Protein AF-A0A2J8RFZ7-F1 (afdb_monomer_lite)

Radius of gyration: 17.71 Å; chains: 1; bounding box: 42×24×48 Å

Organism: Pongo abelii (NCBI:txid9601)

pLDDT: mean 87.6, std 11.58, range [49.62, 98.5]

InterPro domains:
  IPR013783 Immunoglobulin-like fold [G3DSA: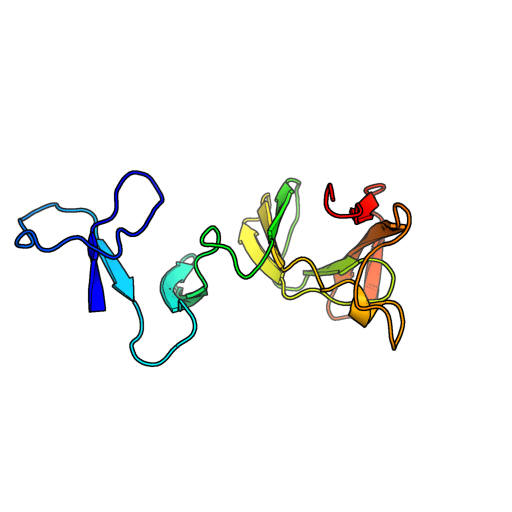2.60.40.10] (42-134)
  IPR014756 Immunoglobulin E-set [SSF81296] (43-132)
  IPR036358 Beta-trefoil domain superfamily [SSF110217] (1-50)
  IPR038007 RBP-Jkappa, IPT domain [PF20144] (45-130)
  IPR038007 RBP-Jkappa, IPT domain [cd01176] (47-132)
  IPR040159 Suppressor of hairless-like [PTHR10665] (47-134)

Foldseek 3Di:
DKFFDDPHDTDPPDPDDDDPPTDIWAADPPDQQWTFDDQPPDTDTDRDDDDPDWDKDKDFDAQDDPQKFKDFAPRTWQKADRDRGIIMTTDDDPCVVPPPDPFDPAKDKTFIWIAGNVGDIHGPVDIDIDHGDDD

Secondary structure (DSSP, 8-state):
-EEEEETTEE-SS--SPP-TT--EEEBPTTSSSEEEEEETTEEEEEE---SSS--EEEEE-SS--TTEEEEETTEEP-EEEEETTEEEEEPPPGGGTSTT--S-SS-EEEEEEEEETTS-EEEEEEEEEE-PPP-

Structure (mmCIF, N/CA/C/O backbone):
data_AF-A0A2J8RFZ7-F1
#
_entry.id   AF-A0A2J8RFZ7-F1
#
loop_
_atom_site.group_PDB
_atom_site.id
_atom_site.type_symbol
_atom_site.label_atom_id
_atom_site.label_alt_id
_atom_site.label_comp_id
_atom_site.label_asym_id
_atom_site.label_entity_id
_atom_site.label_seq_id
_atom_site.pdbx_PDB_ins_code
_atom_site.Cartn_x
_atom_site.Cartn_y
_atom_site.Cartn_z
_atom_site.occupancy
_atom_site.B_iso_or_equiv
_atom_site.auth_seq_id
_atom_site.auth_comp_id
_atom_site.auth_asym_id
_atom_site.auth_atom_id
_atom_site.pdbx_PDB_model_num
ATOM 1 N N . ILE A 1 1 ? 3.779 -6.965 22.222 1.00 93.94 1 ILE A N 1
ATOM 2 C CA . ILE A 1 1 ? 4.686 -5.971 22.845 1.00 93.94 1 ILE A CA 1
ATOM 3 C C . ILE A 1 1 ? 4.026 -4.606 22.722 1.00 93.94 1 ILE A C 1
ATOM 5 O O . ILE A 1 1 ? 3.667 -4.230 21.611 1.00 93.94 1 ILE A O 1
ATOM 9 N N . ILE A 1 2 ? 3.789 -3.913 23.835 1.00 95.25 2 ILE A N 1
ATO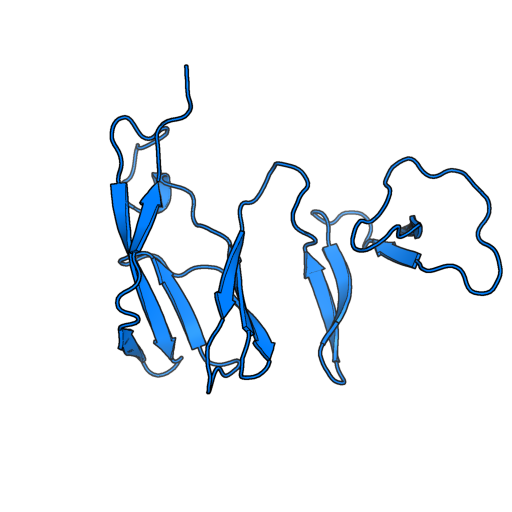M 10 C CA . ILE A 1 2 ? 3.247 -2.548 23.807 1.00 95.25 2 ILE A CA 1
ATOM 11 C C . ILE A 1 2 ? 4.362 -1.577 23.404 1.00 95.25 2 ILE A C 1
ATOM 13 O O . ILE A 1 2 ? 5.485 -1.707 23.882 1.00 95.25 2 ILE A O 1
ATOM 17 N N . ARG A 1 3 ? 4.075 -0.655 22.485 1.00 94.50 3 ARG A N 1
ATOM 18 C CA . ARG A 1 3 ? 5.010 0.370 22.004 1.00 94.50 3 ARG A CA 1
ATOM 19 C C . ARG A 1 3 ? 4.369 1.743 22.128 1.00 94.50 3 ARG A C 1
ATOM 21 O O . ARG A 1 3 ? 3.191 1.903 21.806 1.00 94.50 3 ARG A O 1
ATOM 28 N N . LYS A 1 4 ? 5.145 2.727 22.573 1.00 94.94 4 LYS A N 1
ATOM 29 C CA . LYS A 1 4 ? 4.724 4.130 22.623 1.00 94.94 4 LYS A CA 1
ATOM 30 C C . LYS A 1 4 ? 4.526 4.662 21.207 1.00 94.94 4 LYS A C 1
ATOM 32 O O . LYS A 1 4 ? 5.296 4.320 20.310 1.00 94.94 4 LYS A O 1
ATOM 37 N N . VAL A 1 5 ? 3.497 5.479 21.002 1.00 93.75 5 VAL A N 1
ATOM 38 C CA . VAL A 1 5 ? 3.231 6.119 19.709 1.00 93.75 5 VAL A CA 1
ATOM 39 C C . VAL A 1 5 ? 3.442 7.617 19.838 1.00 93.75 5 VAL A C 1
ATOM 41 O O . VAL A 1 5 ? 2.783 8.263 20.653 1.00 93.75 5 VAL A O 1
ATOM 44 N N . ASP A 1 6 ? 4.319 8.162 18.999 1.00 89.75 6 ASP A N 1
ATOM 45 C CA . ASP A 1 6 ? 4.420 9.601 18.770 1.00 89.75 6 ASP A CA 1
ATOM 46 C C . ASP A 1 6 ? 3.985 9.919 17.338 1.00 89.75 6 ASP A C 1
ATOM 48 O O . ASP A 1 6 ? 4.428 9.288 16.378 1.00 89.75 6 ASP A O 1
ATOM 52 N N . LYS A 1 7 ? 3.072 10.883 17.195 1.00 88.38 7 LYS A N 1
ATOM 53 C CA . LYS A 1 7 ? 2.368 11.199 15.942 1.00 88.38 7 LYS A CA 1
ATOM 54 C C . LYS A 1 7 ? 1.755 9.948 15.287 1.00 88.38 7 LYS A C 1
ATOM 56 O O . LYS A 1 7 ? 0.676 9.522 15.692 1.00 88.38 7 LYS A O 1
ATOM 61 N N . GLN A 1 8 ? 2.425 9.396 14.276 1.00 85.12 8 GLN A N 1
ATOM 62 C CA . GLN A 1 8 ? 2.027 8.207 13.512 1.00 85.12 8 GLN A CA 1
ATOM 63 C C . GLN A 1 8 ? 3.110 7.111 13.532 1.00 85.12 8 GLN A C 1
ATOM 65 O O . GLN A 1 8 ? 3.036 6.156 12.764 1.00 85.12 8 GLN A O 1
ATOM 70 N N . THR A 1 9 ? 4.099 7.227 14.421 1.00 85.44 9 THR A N 1
ATOM 71 C CA . THR A 1 9 ? 5.261 6.337 14.491 1.00 85.44 9 THR A CA 1
ATOM 72 C C . THR A 1 9 ? 5.271 5.579 15.813 1.00 85.44 9 THR A C 1
ATOM 74 O O . THR A 1 9 ? 5.114 6.165 16.885 1.00 85.44 9 THR A O 1
ATOM 77 N N . ALA A 1 10 ? 5.481 4.264 15.748 1.00 89.62 10 ALA A N 1
ATOM 78 C CA . ALA A 1 10 ? 5.736 3.450 16.931 1.00 89.62 10 ALA A CA 1
ATOM 79 C C . ALA A 1 10 ? 7.218 3.555 17.321 1.00 89.62 10 ALA A C 1
ATOM 81 O O . ALA A 1 10 ? 8.091 3.201 16.530 1.00 89.62 10 ALA A O 1
ATOM 82 N N . LEU A 1 11 ? 7.497 4.010 18.540 1.00 91.19 11 LEU A N 1
ATOM 83 C CA . LEU A 1 11 ? 8.853 4.116 19.073 1.00 91.19 11 LEU A CA 1
ATOM 84 C C . LEU A 1 11 ? 9.336 2.734 19.531 1.00 91.19 11 LEU A C 1
ATOM 86 O O . LEU A 1 11 ? 8.642 2.048 20.287 1.00 91.19 11 LEU A O 1
ATOM 90 N N . LEU A 1 12 ? 10.504 2.316 19.038 1.00 90.00 12 LEU A N 1
ATOM 91 C CA . LEU A 1 12 ? 11.081 0.998 19.324 1.00 90.00 12 LEU A CA 1
ATOM 92 C C . LEU A 1 12 ? 11.876 0.979 20.634 1.00 90.00 12 LEU A C 1
ATOM 94 O O . LEU A 1 12 ? 11.846 -0.032 21.330 1.00 90.00 12 LEU A O 1
ATOM 98 N N . ASP A 1 13 ? 12.495 2.110 20.973 1.00 91.00 13 ASP A N 1
ATOM 99 C CA . ASP A 1 13 ? 13.464 2.233 22.070 1.00 91.00 13 ASP A CA 1
ATOM 100 C C . ASP A 1 13 ? 12.884 2.944 23.304 1.00 91.00 13 ASP A C 1
ATOM 102 O O . ASP A 1 13 ? 13.620 3.391 24.177 1.00 91.00 13 ASP A O 1
ATOM 106 N N . ALA A 1 14 ? 11.557 3.093 23.372 1.00 91.69 14 ALA A N 1
ATOM 107 C CA . ALA A 1 14 ? 10.900 3.697 24.526 1.00 91.69 14 ALA A CA 1
ATOM 108 C C . ALA A 1 14 ? 10.911 2.729 25.719 1.00 91.69 14 ALA A C 1
ATOM 110 O O . ALA A 1 14 ? 10.389 1.616 25.623 1.00 91.69 14 ALA A O 1
ATOM 111 N N . ASP A 1 15 ? 11.461 3.180 26.843 1.00 93.44 15 ASP A N 1
ATOM 112 C CA . ASP A 1 15 ? 11.584 2.440 28.104 1.00 93.44 15 ASP A CA 1
ATOM 113 C C . ASP A 1 15 ? 10.764 3.058 29.254 1.00 93.44 15 ASP A C 1
ATOM 115 O O . ASP A 1 15 ? 10.678 2.486 30.343 1.00 93.44 15 ASP A O 1
ATOM 119 N N . ASP A 1 16 ? 10.116 4.203 29.010 1.00 93.94 16 ASP A N 1
ATOM 120 C CA . ASP A 1 16 ? 9.297 4.892 29.999 1.00 93.94 16 ASP A CA 1
ATOM 121 C C . ASP A 1 16 ? 8.018 4.109 30.374 1.00 93.94 16 ASP A C 1
ATOM 123 O O . ASP A 1 16 ? 7.407 3.444 29.529 1.00 93.94 16 ASP A O 1
ATOM 127 N N . PRO A 1 17 ? 7.569 4.178 31.645 1.00 95.25 17 PRO A N 1
ATOM 128 C CA . PRO A 1 17 ? 6.372 3.477 32.088 1.00 95.25 17 PRO A CA 1
ATOM 129 C C . PRO A 1 17 ? 5.113 4.003 31.387 1.00 95.25 17 PRO A C 1
ATOM 131 O O . PRO A 1 17 ? 4.885 5.208 31.249 1.00 95.25 17 PRO A O 1
ATOM 134 N N . VAL A 1 18 ? 4.231 3.082 31.000 1.00 95.56 18 VAL A N 1
ATOM 135 C CA . VAL A 1 18 ? 2.946 3.423 30.379 1.00 95.56 18 VAL A CA 1
ATOM 136 C C . VAL A 1 18 ? 2.032 4.090 31.411 1.00 95.56 18 VAL A C 1
ATOM 138 O O . VAL A 1 18 ? 1.769 3.526 32.471 1.00 95.56 18 VAL A O 1
ATOM 141 N N . SER A 1 19 ? 1.524 5.280 31.085 1.00 95.12 19 SER A N 1
ATOM 142 C CA . SER A 1 19 ? 0.609 6.060 31.929 1.00 95.12 19 SER A CA 1
ATOM 143 C C . SER A 1 19 ? -0.802 6.124 31.339 1.00 95.12 19 SER A C 1
ATOM 145 O O . SER A 1 19 ? -1.029 5.788 30.173 1.00 95.12 19 SER A O 1
ATOM 147 N N . GLN A 1 20 ? -1.773 6.558 32.149 1.00 94.44 20 GLN A N 1
ATOM 148 C CA . GLN A 1 20 ? -3.151 6.750 31.691 1.00 94.44 20 GLN A CA 1
ATOM 149 C C . GLN A 1 20 ? -3.207 7.713 30.495 1.00 94.44 20 GLN A C 1
ATOM 151 O O . GLN A 1 20 ? -2.485 8.705 30.451 1.00 94.44 20 GLN A O 1
ATOM 156 N N . LEU A 1 21 ? -4.087 7.410 29.533 1.00 94.38 21 LEU A N 1
ATOM 157 C CA . LEU A 1 21 ? -4.324 8.196 28.312 1.00 94.38 21 LEU A CA 1
ATOM 158 C C . LEU A 1 21 ? -3.150 8.253 27.307 1.00 94.38 21 LEU A C 1
ATOM 160 O O . LEU A 1 21 ? -3.233 8.984 26.320 1.00 94.38 21 LEU A O 1
ATOM 164 N N . HIS A 1 22 ? -2.084 7.462 27.486 1.00 94.12 22 HIS A N 1
ATOM 165 C CA . HIS A 1 22 ? -1.028 7.329 26.477 1.00 94.12 22 HIS A CA 1
ATOM 166 C C . HIS A 1 22 ? -1.521 6.654 25.188 1.00 94.12 22 HIS A C 1
ATOM 168 O O . HIS A 1 22 ? -2.233 5.647 25.215 1.00 94.12 22 HIS A O 1
ATOM 174 N N . LYS A 1 23 ? -1.057 7.163 24.040 1.00 95.75 23 LYS A N 1
ATOM 175 C CA . LYS A 1 23 ? -1.224 6.496 22.743 1.00 95.75 23 LYS A CA 1
ATOM 176 C C . LYS A 1 23 ? -0.199 5.373 22.610 1.00 95.75 23 LYS A C 1
ATOM 178 O O . LYS A 1 23 ? 1.005 5.606 22.720 1.00 95.75 23 LYS A O 1
ATOM 183 N N . CYS A 1 24 ? -0.688 4.163 22.355 1.00 95.62 24 CYS A N 1
ATOM 184 C CA . CYS A 1 24 ? 0.135 2.963 22.262 1.00 95.62 24 CYS A CA 1
ATOM 185 C C . CYS A 1 24 ? -0.232 2.141 21.022 1.00 95.62 24 CYS A C 1
ATOM 187 O O . CYS A 1 24 ? -1.377 2.157 20.572 1.00 95.62 24 CYS A O 1
ATOM 189 N N . ALA A 1 25 ? 0.735 1.387 20.509 1.00 94.94 25 ALA A N 1
ATOM 190 C CA . ALA A 1 25 ? 0.556 0.379 19.475 1.00 94.94 25 ALA A CA 1
ATOM 191 C C . ALA A 1 25 ? 0.916 -1.002 20.036 1.00 94.94 25 ALA A C 1
ATOM 193 O O . ALA A 1 25 ? 1.798 -1.129 20.889 1.00 94.94 25 ALA A O 1
ATOM 194 N N . PHE A 1 26 ? 0.255 -2.051 19.549 1.00 96.06 26 PHE A N 1
ATOM 195 C CA . PHE A 1 26 ? 0.481 -3.421 20.009 1.00 96.06 26 PHE A CA 1
ATOM 196 C C . PHE A 1 26 ? 1.156 -4.233 18.910 1.00 96.06 26 PHE A C 1
ATOM 198 O O . PHE A 1 26 ? 0.505 -4.680 17.973 1.00 96.06 26 PHE A O 1
ATOM 205 N N . TYR A 1 27 ? 2.467 -4.420 19.034 1.00 93.69 27 TYR A N 1
ATOM 206 C CA . TYR A 1 27 ? 3.254 -5.260 18.135 1.00 93.69 27 TYR A CA 1
ATOM 207 C C . TYR A 1 27 ? 3.028 -6.745 18.440 1.00 93.69 27 TYR A C 1
ATOM 209 O O . TYR A 1 27 ? 3.090 -7.161 19.606 1.00 93.69 27 TYR A O 1
ATOM 217 N N . LEU A 1 28 ? 2.804 -7.546 17.403 1.00 93.00 28 LEU A N 1
ATOM 218 C CA . LEU A 1 28 ? 2.687 -8.997 17.489 1.00 93.00 28 LEU A CA 1
ATOM 219 C C . LEU A 1 28 ? 4.094 -9.598 17.557 1.00 93.00 28 LEU A C 1
ATOM 221 O O . LEU A 1 28 ? 4.906 -9.420 16.653 1.00 93.00 28 LEU A O 1
ATOM 225 N N . LYS A 1 29 ? 4.411 -10.267 18.670 1.00 91.69 29 LYS A N 1
ATOM 226 C CA . LYS A 1 29 ? 5.737 -10.861 18.872 1.00 91.69 29 LYS A CA 1
ATOM 227 C C . LYS A 1 29 ? 5.978 -11.950 17.818 1.00 91.69 29 LYS A C 1
ATOM 229 O O . LYS A 1 29 ? 5.030 -12.620 17.425 1.00 91.69 29 LYS A O 1
ATOM 234 N N . ASP A 1 30 ? 7.231 -12.100 17.395 1.00 90.50 30 ASP A N 1
ATOM 235 C CA . ASP A 1 30 ? 7.666 -13.122 16.435 1.00 90.50 30 ASP A CA 1
ATOM 236 C C . ASP A 1 30 ? 7.027 -12.964 15.036 1.00 90.50 30 ASP A C 1
ATOM 238 O O . ASP A 1 30 ? 6.853 -13.934 14.305 1.00 90.50 30 ASP A O 1
ATOM 242 N N . THR A 1 31 ? 6.690 -11.724 14.656 1.00 84.81 31 THR A N 1
ATOM 243 C CA . THR A 1 31 ? 6.178 -11.361 13.323 1.00 84.81 31 THR A CA 1
ATOM 244 C C . THR A 1 31 ? 7.018 -10.260 12.680 1.00 84.81 31 THR A C 1
ATOM 246 O O . THR A 1 31 ? 7.702 -9.499 13.365 1.00 84.81 31 THR A O 1
ATOM 249 N N . GLU A 1 32 ? 6.936 -10.111 11.362 1.00 80.50 32 GLU A N 1
ATOM 250 C CA . GLU A 1 32 ? 7.619 -9.033 10.644 1.00 80.50 32 GLU A CA 1
ATOM 251 C C . GLU A 1 32 ? 6.853 -7.712 10.768 1.00 80.50 32 GLU A C 1
ATOM 253 O O . GLU A 1 32 ? 6.035 -7.354 9.929 1.00 80.50 32 GLU A O 1
ATOM 258 N N . ARG A 1 33 ? 7.110 -6.964 11.850 1.00 82.31 33 ARG A N 1
ATOM 259 C CA . ARG A 1 33 ? 6.548 -5.611 12.065 1.00 82.31 33 ARG A CA 1
ATOM 260 C C . ARG A 1 33 ? 5.015 -5.563 11.979 1.00 82.31 33 ARG A C 1
ATOM 262 O O . ARG A 1 33 ? 4.456 -4.525 11.618 1.00 82.31 33 ARG A O 1
ATOM 269 N N . MET A 1 34 ? 4.334 -6.645 12.361 1.00 87.06 34 MET A N 1
ATOM 270 C CA . MET A 1 34 ? 2.874 -6.681 12.396 1.00 87.06 34 MET A CA 1
ATOM 271 C C . MET A 1 34 ? 2.360 -6.082 13.700 1.00 87.06 34 MET A C 1
ATOM 273 O O . MET A 1 34 ? 2.855 -6.365 14.795 1.00 87.06 34 MET A O 1
ATOM 277 N N . TYR A 1 35 ? 1.326 -5.262 13.584 1.00 93.06 35 TYR A N 1
ATOM 278 C CA . TYR A 1 35 ? 0.660 -4.618 14.702 1.00 93.06 35 TYR A CA 1
ATOM 279 C C . TYR A 1 35 ? -0.827 -4.932 14.689 1.00 93.06 35 TYR A C 1
ATOM 281 O O . TYR A 1 35 ? -1.440 -5.123 13.639 1.00 93.06 35 TYR A O 1
ATOM 289 N N . LEU A 1 36 ? -1.416 -4.947 15.879 1.00 94.19 36 LEU A N 1
ATOM 290 C CA . LEU A 1 36 ? -2.859 -4.946 16.034 1.00 94.19 36 LEU A CA 1
ATOM 291 C C . LEU A 1 36 ? -3.417 -3.645 15.451 1.00 94.19 36 LEU A C 1
ATOM 293 O O . LEU A 1 36 ? -3.037 -2.554 15.883 1.00 94.19 36 LEU A O 1
ATOM 297 N N . CYS A 1 37 ? -4.321 -3.764 14.488 1.00 93.00 37 CYS A N 1
ATOM 298 C CA . CYS A 1 37 ? -4.938 -2.631 13.818 1.00 93.00 37 CYS A CA 1
ATOM 299 C C . CYS A 1 37 ? -6.454 -2.814 13.756 1.00 93.00 37 CYS A C 1
ATOM 301 O O . CYS A 1 37 ? -6.959 -3.931 13.645 1.00 93.00 37 CYS A O 1
ATOM 303 N N . LEU A 1 38 ? -7.177 -1.700 13.836 1.00 89.81 38 LEU A N 1
ATOM 304 C CA . LEU A 1 38 ? -8.611 -1.661 13.605 1.00 89.81 38 LEU A CA 1
ATOM 305 C C . LEU A 1 38 ? -8.852 -1.192 12.167 1.00 89.81 38 LEU A C 1
ATOM 307 O O . LEU A 1 38 ? -8.448 -0.089 11.800 1.00 89.81 38 LEU A O 1
ATOM 311 N N . SER A 1 39 ? -9.519 -2.017 11.366 1.00 85.06 39 SER A N 1
ATOM 312 C CA . SER A 1 39 ? -10.020 -1.644 10.045 1.00 85.06 39 SER A CA 1
ATOM 313 C C . SER A 1 39 ? -11.541 -1.707 10.071 1.00 85.06 39 SER A C 1
ATOM 315 O O . SER A 1 39 ? -12.132 -2.789 10.086 1.00 85.06 39 SER A O 1
ATOM 317 N N . GLN A 1 40 ? -12.170 -0.529 10.121 1.00 87.19 40 GLN A N 1
ATOM 318 C CA . GLN A 1 40 ? -13.608 -0.377 10.359 1.00 87.19 40 GLN A CA 1
ATOM 319 C C . GLN A 1 40 ? -14.017 -1.074 11.671 1.00 87.19 40 GLN A C 1
ATOM 321 O O . GLN A 1 40 ? -13.559 -0.682 12.739 1.00 87.19 40 GLN A O 1
ATOM 326 N N . GLU A 1 41 ? -14.837 -2.120 11.592 1.00 88.38 41 GLU A N 1
ATOM 327 C CA . GLU A 1 41 ? -15.319 -2.900 12.739 1.00 88.38 41 GLU A CA 1
ATOM 328 C C . GLU A 1 41 ? -14.505 -4.184 12.974 1.00 88.38 41 GLU A C 1
ATOM 330 O O . GLU A 1 41 ? -14.839 -4.992 13.839 1.00 88.38 41 GLU A O 1
ATOM 335 N N . ARG A 1 42 ? -13.436 -4.409 12.197 1.00 77.06 42 ARG A N 1
ATOM 336 C CA . ARG A 1 42 ? -12.617 -5.623 12.273 1.00 77.06 42 ARG A CA 1
ATOM 337 C C . ARG A 1 42 ? -11.260 -5.346 12.901 1.00 77.06 42 ARG A C 1
ATOM 339 O O . ARG A 1 42 ? -10.586 -4.373 12.573 1.00 77.06 42 ARG A O 1
ATOM 346 N N . ILE A 1 43 ? -10.837 -6.266 13.760 1.00 92.19 43 ILE A N 1
ATOM 347 C CA . ILE A 1 43 ? -9.462 -6.345 14.250 1.00 92.19 43 ILE A CA 1
ATOM 348 C C . ILE A 1 43 ? -8.653 -7.146 13.231 1.00 92.19 43 ILE A C 1
ATOM 350 O O . ILE A 1 43 ? -9.007 -8.280 12.908 1.00 92.19 43 ILE A O 1
ATOM 354 N N . ILE A 1 44 ? -7.574 -6.556 12.730 1.00 85.62 44 ILE A N 1
ATOM 355 C CA . ILE A 1 44 ? -6.669 -7.164 11.756 1.00 85.62 44 ILE A CA 1
ATOM 356 C C . ILE A 1 44 ? -5.220 -7.050 12.230 1.00 85.62 44 ILE A C 1
ATOM 358 O O . ILE A 1 44 ? -4.891 -6.282 13.138 1.00 85.62 44 ILE A O 1
ATOM 362 N N . GLN A 1 45 ? -4.344 -7.813 11.587 1.00 87.94 45 GLN A N 1
ATOM 363 C CA . GLN A 1 45 ? -2.906 -7.613 11.679 1.00 87.94 45 GLN A CA 1
ATOM 364 C C . GLN A 1 45 ? -2.500 -6.679 10.536 1.00 87.94 45 GLN A C 1
ATOM 366 O O . GLN A 1 45 ? -2.890 -6.910 9.393 1.00 87.94 45 GLN A O 1
ATOM 371 N N . PHE A 1 46 ? -1.761 -5.615 10.837 1.00 85.12 46 PHE A N 1
ATOM 372 C CA . PHE A 1 46 ? -1.303 -4.649 9.843 1.00 85.12 46 PHE A CA 1
ATOM 373 C C . PHE A 1 46 ? 0.197 -4.423 9.982 1.00 85.12 46 PHE A C 1
ATOM 375 O O . PHE A 1 46 ? 0.687 -4.138 11.078 1.00 85.12 46 PHE A O 1
ATOM 382 N N . GLN A 1 47 ? 0.916 -4.533 8.873 1.00 82.56 47 GLN A N 1
ATOM 383 C CA . GLN A 1 47 ? 2.344 -4.259 8.817 1.00 82.56 47 GLN A CA 1
ATOM 384 C C . GLN A 1 47 ? 2.572 -2.744 8.796 1.00 82.56 47 GLN A C 1
ATOM 386 O O . GLN A 1 47 ? 2.110 -2.053 7.886 1.00 82.56 47 GLN A O 1
ATOM 391 N N . LEU A 1 48 ? 3.248 -2.200 9.816 1.00 72.19 48 LEU A N 1
ATOM 392 C CA . LEU A 1 48 ? 3.627 -0.783 9.804 1.00 72.19 48 LEU A CA 1
ATOM 393 C C . LEU A 1 48 ? 4.812 -0.564 8.859 1.00 72.19 48 LEU A C 1
ATOM 395 O O . LEU A 1 48 ? 5.831 -1.250 8.949 1.00 72.19 48 LEU A O 1
ATOM 399 N N . ASN A 1 49 ? 4.692 0.455 8.011 1.00 66.00 49 ASN A N 1
ATOM 400 C CA . ASN A 1 49 ? 5.678 0.792 6.987 1.00 66.00 49 ASN A CA 1
ATOM 401 C C . ASN A 1 49 ? 6.366 2.110 7.333 1.00 66.00 49 ASN A C 1
ATOM 403 O O . ASN A 1 49 ? 5.762 2.972 7.970 1.00 66.00 49 ASN A O 1
ATOM 407 N N . GLY A 1 50 ? 7.626 2.263 6.921 1.00 55.72 50 GLY A N 1
ATOM 408 C CA . GLY A 1 50 ? 8.433 3.453 7.235 1.00 55.72 50 GLY A CA 1
ATOM 409 C C . GLY A 1 50 ? 9.676 3.200 8.092 1.00 55.72 50 GLY A C 1
ATOM 410 O O . GLY A 1 50 ? 10.188 4.128 8.705 1.00 55.72 50 GLY A O 1
ATOM 411 N N . GLY A 1 51 ? 10.176 1.961 8.133 1.00 49.62 51 GLY A N 1
ATOM 412 C CA . GLY A 1 51 ? 11.419 1.604 8.831 1.00 49.62 51 GLY A CA 1
ATOM 413 C C . GLY A 1 51 ? 12.455 0.895 7.951 1.00 49.62 51 GLY A C 1
ATOM 414 O O . GLY A 1 51 ? 13.100 -0.025 8.440 1.00 49.62 51 GLY A O 1
ATOM 415 N N . GLY A 1 52 ? 12.534 1.203 6.655 1.00 52.12 52 GLY A N 1
ATOM 416 C CA . GLY A 1 52 ? 13.674 0.817 5.803 1.00 52.12 52 GLY A CA 1
ATOM 417 C C . GLY A 1 52 ? 13.549 -0.419 4.900 1.00 52.12 52 GLY A C 1
ATOM 418 O O . GLY A 1 52 ? 14.233 -0.435 3.889 1.00 52.12 52 GLY A O 1
ATOM 419 N N . ASP A 1 53 ? 12.672 -1.394 5.175 1.00 59.12 53 ASP A N 1
ATOM 420 C CA . ASP A 1 53 ? 12.723 -2.677 4.429 1.00 59.12 53 ASP A CA 1
ATOM 421 C C . ASP A 1 53 ? 11.676 -2.821 3.310 1.00 59.12 53 ASP A C 1
ATOM 423 O O . ASP A 1 53 ? 11.864 -3.608 2.389 1.00 59.12 53 ASP A O 1
ATOM 427 N N . VAL A 1 54 ? 10.565 -2.077 3.369 1.00 67.94 54 VAL A N 1
ATOM 428 C CA . VAL A 1 54 ? 9.453 -2.210 2.412 1.00 67.94 54 VAL A CA 1
ATOM 429 C C . VAL A 1 54 ? 8.941 -0.828 2.017 1.00 67.94 54 VAL A C 1
ATOM 431 O O . VAL A 1 54 ? 8.532 -0.036 2.873 1.00 67.94 54 VAL A O 1
ATOM 434 N N . ALA A 1 55 ? 8.986 -0.528 0.718 1.00 81.44 55 ALA A N 1
ATOM 435 C CA . ALA A 1 55 ? 8.431 0.693 0.148 1.00 81.44 55 ALA A CA 1
ATOM 436 C C . ALA A 1 55 ? 6.923 0.527 -0.088 1.00 81.44 55 ALA A C 1
ATOM 438 O O . ALA A 1 55 ? 6.487 -0.496 -0.609 1.00 81.44 55 ALA A O 1
ATOM 439 N N . MET A 1 56 ? 6.128 1.543 0.262 1.00 86.44 56 MET A N 1
ATOM 440 C CA . MET A 1 56 ? 4.683 1.562 -0.006 1.00 86.44 56 MET A CA 1
ATOM 441 C C . MET A 1 56 ? 4.325 2.686 -0.965 1.00 86.44 56 MET A C 1
ATOM 443 O O . MET A 1 56 ? 4.915 3.765 -0.909 1.00 86.44 56 MET A O 1
ATOM 447 N N . LEU A 1 57 ? 3.276 2.465 -1.750 1.00 89.62 57 LEU A N 1
ATOM 448 C CA . LEU A 1 57 ? 2.613 3.481 -2.553 1.00 89.62 57 LEU A CA 1
ATOM 449 C C . LEU A 1 57 ? 1.184 3.689 -2.034 1.00 89.62 57 LEU A C 1
ATOM 451 O O . LEU A 1 57 ? 0.413 2.734 -1.928 1.00 89.62 57 LEU A O 1
ATOM 455 N N . GLU A 1 58 ? 0.830 4.936 -1.717 1.00 93.12 58 GLU A N 1
ATOM 456 C CA . GLU A 1 58 ? -0.554 5.332 -1.435 1.00 93.12 58 GLU A CA 1
ATOM 457 C C . GLU A 1 58 ? -1.230 5.829 -2.712 1.00 93.12 58 GLU A C 1
ATOM 459 O O . GLU A 1 58 ? -0.713 6.715 -3.391 1.00 93.12 58 GLU A O 1
ATOM 464 N N . LEU A 1 59 ? -2.399 5.268 -3.019 1.00 92.81 59 LEU A N 1
ATOM 465 C CA . LEU A 1 59 ? -3.279 5.737 -4.079 1.00 92.81 59 LEU A CA 1
ATOM 466 C C . LEU A 1 59 ? -4.461 6.455 -3.433 1.00 92.81 59 LEU A C 1
ATOM 468 O O . LEU A 1 59 ? -5.171 5.880 -2.603 1.00 92.81 59 LEU A O 1
ATOM 472 N N . THR A 1 60 ? -4.688 7.697 -3.852 1.00 94.12 60 THR A N 1
ATOM 473 C CA . THR A 1 60 ? -5.859 8.494 -3.481 1.00 94.12 60 THR A CA 1
ATOM 474 C C . THR A 1 60 ? -6.794 8.628 -4.678 1.00 94.12 60 THR A C 1
ATOM 476 O O . THR A 1 60 ? -6.358 8.784 -5.819 1.00 94.12 60 THR A O 1
ATOM 479 N N . GLY A 1 61 ? -8.096 8.510 -4.438 1.00 94.88 61 GLY A N 1
ATOM 480 C CA . GLY A 1 61 ? -9.084 8.452 -5.508 1.00 94.88 61 GLY A CA 1
ATOM 481 C C . GLY A 1 61 ? -10.510 8.390 -4.985 1.00 94.88 61 GLY A C 1
ATOM 482 O O . GLY A 1 61 ? -10.819 8.948 -3.939 1.00 94.88 61 GLY A O 1
ATOM 483 N N . GLN A 1 62 ? -11.391 7.733 -5.736 1.00 96.00 62 GLN A N 1
ATOM 484 C CA . GLN A 1 62 ? -12.790 7.519 -5.369 1.00 96.00 62 GLN A CA 1
ATOM 485 C C . GLN A 1 62 ? -13.234 6.126 -5.823 1.00 96.00 62 GLN A C 1
ATOM 487 O O . GLN A 1 62 ? -12.687 5.574 -6.778 1.00 96.00 62 GLN A O 1
ATOM 492 N N . ASN A 1 63 ? -14.277 5.595 -5.184 1.00 97.06 63 ASN A N 1
ATOM 493 C CA . ASN A 1 63 ? -14.887 4.297 -5.495 1.00 97.06 63 ASN A CA 1
ATOM 494 C C . ASN A 1 63 ? -13.942 3.094 -5.352 1.00 97.06 63 ASN A C 1
ATOM 496 O O . ASN A 1 63 ? -14.143 2.061 -5.998 1.00 97.06 63 ASN A O 1
ATOM 500 N N . PHE A 1 64 ? -12.927 3.187 -4.493 1.00 97.50 64 PHE A N 1
ATOM 501 C CA . PHE A 1 64 ? -12.143 2.010 -4.147 1.00 97.50 64 PHE A CA 1
ATOM 502 C C . PHE A 1 64 ? -12.985 1.007 -3.363 1.00 97.50 64 PHE A C 1
ATOM 504 O O . PHE A 1 64 ? -13.865 1.364 -2.580 1.00 97.50 64 PHE A O 1
ATOM 511 N N . THR A 1 65 ? -12.700 -0.275 -3.572 1.00 96.88 65 THR A N 1
ATOM 512 C CA . THR A 1 65 ? -13.351 -1.365 -2.850 1.00 96.88 65 THR A CA 1
ATOM 513 C C . THR A 1 65 ? -12.298 -2.364 -2.373 1.00 96.88 65 THR A C 1
ATOM 515 O O . THR A 1 65 ? -11.227 -2.449 -2.980 1.00 96.88 65 THR A O 1
ATOM 518 N N . PRO A 1 66 ? -12.595 -3.172 -1.341 1.00 95.75 66 PRO A N 1
ATOM 519 C CA . PRO A 1 66 ? -11.690 -4.229 -0.887 1.00 95.75 66 PRO A CA 1
ATOM 520 C C . PRO A 1 66 ? -11.365 -5.297 -1.945 1.00 95.75 66 PRO A C 1
ATOM 522 O O . PRO A 1 66 ? -10.421 -6.057 -1.761 1.00 95.75 66 PRO A O 1
ATOM 525 N N . ASN A 1 67 ? -12.139 -5.370 -3.035 1.00 97.25 67 ASN A N 1
ATOM 526 C CA . ASN A 1 67 ? -11.968 -6.356 -4.107 1.00 97.25 67 ASN A CA 1
ATOM 527 C C . ASN A 1 67 ? -11.024 -5.872 -5.221 1.00 97.25 67 ASN A C 1
ATOM 529 O O . ASN A 1 67 ? -10.867 -6.576 -6.219 1.00 97.25 67 ASN A O 1
ATOM 533 N N . LEU A 1 68 ? -10.449 -4.672 -5.084 1.00 98.25 68 LEU A N 1
ATOM 534 C CA . LEU A 1 68 ? -9.454 -4.130 -6.006 1.00 98.25 68 LEU A CA 1
ATOM 535 C C . LEU A 1 68 ? -8.038 -4.416 -5.504 1.00 98.25 68 LEU A C 1
ATOM 537 O O . LEU A 1 68 ? -7.732 -4.246 -4.322 1.00 98.25 68 LEU A O 1
ATOM 541 N N . ARG A 1 69 ? -7.162 -4.781 -6.435 1.00 98.25 69 ARG A N 1
ATOM 542 C CA . ARG A 1 69 ? -5.720 -4.931 -6.238 1.00 98.25 69 ARG A CA 1
ATOM 543 C C . ARG A 1 69 ? -4.974 -3.930 -7.104 1.00 98.25 69 ARG A C 1
ATOM 545 O O . ARG A 1 69 ? -5.386 -3.675 -8.234 1.00 98.25 69 ARG A O 1
ATOM 552 N N . VAL A 1 70 ? -3.889 -3.371 -6.581 1.00 98.12 70 VAL A N 1
ATOM 553 C CA . VAL A 1 70 ? -2.960 -2.538 -7.347 1.00 98.12 70 VAL A CA 1
ATOM 554 C C . VAL A 1 70 ? -1.999 -3.450 -8.095 1.00 98.12 70 VAL A C 1
ATOM 556 O O . VAL A 1 70 ? -1.493 -4.420 -7.537 1.00 98.12 70 VAL A O 1
ATOM 559 N N . TRP A 1 71 ? -1.762 -3.139 -9.361 1.00 98.12 71 TRP A N 1
ATOM 560 C CA . TRP A 1 71 ? -0.836 -3.854 -10.225 1.00 98.12 71 TRP A CA 1
ATOM 561 C C . TRP A 1 71 ? 0.182 -2.880 -10.798 1.00 98.12 71 TRP A C 1
ATOM 563 O O . TRP A 1 71 ? -0.172 -1.773 -11.214 1.00 98.12 71 TRP A O 1
ATOM 573 N N . PHE A 1 72 ? 1.436 -3.312 -10.838 1.00 96.88 72 PHE A N 1
ATOM 574 C CA . PHE A 1 72 ? 2.539 -2.616 -11.480 1.00 96.88 72 PHE A CA 1
ATOM 575 C C . PHE A 1 72 ? 2.885 -3.404 -12.737 1.00 96.88 72 PHE A C 1
ATOM 577 O O . 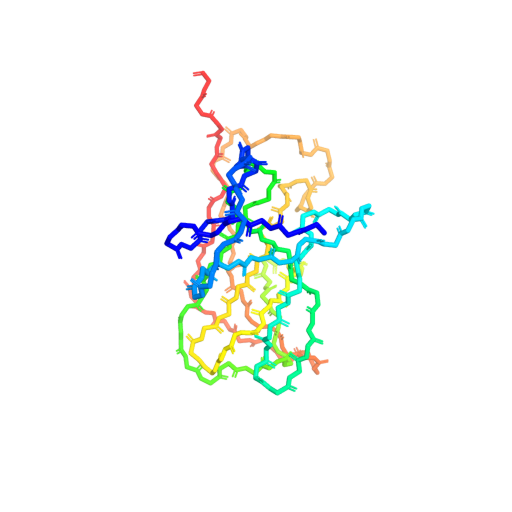PHE A 1 72 ? 3.417 -4.504 -12.640 1.00 96.88 72 PHE A O 1
ATOM 584 N N . GLY A 1 73 ? 2.552 -2.888 -13.920 1.00 94.44 73 GLY A N 1
ATOM 585 C CA . GLY A 1 73 ? 2.650 -3.686 -15.145 1.00 94.44 73 GLY A CA 1
ATOM 586 C C . GLY A 1 73 ? 1.830 -4.977 -15.033 1.00 94.44 73 GLY A C 1
ATOM 587 O O . GLY A 1 73 ? 0.610 -4.924 -14.895 1.00 94.44 73 GLY A O 1
ATOM 588 N N . ASP A 1 74 ? 2.512 -6.115 -15.086 1.00 92.62 74 ASP A N 1
ATOM 589 C CA . ASP A 1 74 ? 1.986 -7.477 -14.957 1.00 92.62 74 ASP A CA 1
ATOM 590 C C . ASP A 1 74 ? 2.211 -8.108 -13.567 1.00 92.62 74 ASP A C 1
ATOM 592 O O . ASP A 1 74 ? 1.915 -9.285 -13.369 1.00 92.62 74 ASP A O 1
ATOM 596 N N . VAL A 1 75 ? 2.688 -7.329 -12.591 1.00 95.19 75 VAL A N 1
ATOM 597 C CA . VAL A 1 75 ? 2.958 -7.775 -11.219 1.00 95.19 75 VAL A CA 1
ATOM 598 C C . VAL A 1 75 ? 1.857 -7.285 -10.274 1.00 95.19 75 VAL A C 1
ATOM 600 O O . VAL A 1 75 ? 1.681 -6.079 -10.077 1.00 95.19 75 VAL A O 1
ATOM 603 N N . GLU A 1 76 ? 1.128 -8.215 -9.653 1.00 96.25 76 GLU A N 1
ATOM 604 C CA . GLU A 1 76 ? 0.185 -7.906 -8.570 1.00 96.25 76 GLU A CA 1
ATOM 605 C C . GLU A 1 76 ? 0.941 -7.464 -7.311 1.00 96.25 76 GLU A C 1
ATOM 607 O O . GLU A 1 76 ? 1.867 -8.138 -6.858 1.00 96.25 76 GLU A O 1
ATOM 612 N N . ALA A 1 77 ? 0.522 -6.350 -6.714 1.00 95.38 77 ALA A N 1
ATOM 613 C CA . ALA A 1 77 ? 1.060 -5.874 -5.449 1.00 95.38 77 ALA A CA 1
ATOM 614 C C . ALA A 1 77 ? 0.159 -6.242 -4.267 1.00 95.38 77 ALA A C 1
ATOM 616 O O . ALA A 1 77 ? -1.077 -6.179 -4.338 1.00 95.38 77 ALA A O 1
ATOM 617 N N . GLU A 1 78 ? 0.781 -6.517 -3.119 1.00 92.56 78 GLU A N 1
ATOM 618 C CA . GLU A 1 78 ? 0.046 -6.645 -1.867 1.00 92.56 78 GLU A CA 1
ATOM 619 C C . GLU A 1 78 ? -0.678 -5.330 -1.565 1.00 92.56 78 GLU A C 1
ATOM 621 O O . GLU A 1 78 ? -0.061 -4.285 -1.360 1.00 92.56 78 GLU A O 1
ATOM 626 N N . THR A 1 79 ? -2.009 -5.387 -1.567 1.00 94.50 79 THR A N 1
ATOM 627 C CA . THR A 1 79 ? -2.871 -4.205 -1.525 1.00 94.50 79 THR A CA 1
ATOM 628 C C . THR A 1 79 ? -3.706 -4.177 -0.250 1.00 94.50 79 THR A C 1
ATOM 630 O O . THR A 1 79 ? -4.393 -5.144 0.082 1.00 94.50 79 THR A O 1
ATOM 633 N N . MET A 1 80 ? -3.708 -3.035 0.426 1.00 90.88 80 MET A N 1
ATOM 634 C CA . MET A 1 80 ? -4.443 -2.759 1.655 1.00 90.88 80 MET A CA 1
ATOM 635 C C . MET A 1 80 ? -5.487 -1.670 1.397 1.00 90.88 80 MET A C 1
ATOM 637 O O . MET A 1 80 ? -5.163 -0.499 1.194 1.00 90.88 80 MET A O 1
ATOM 641 N N . TYR A 1 81 ? -6.761 -2.047 1.441 1.00 91.88 81 TYR A N 1
ATOM 642 C CA . TYR A 1 81 ? -7.869 -1.098 1.364 1.00 91.88 81 TYR A CA 1
ATOM 643 C C . TYR A 1 81 ? -8.031 -0.346 2.694 1.00 91.88 81 TYR A C 1
ATOM 645 O O . TYR A 1 81 ? -8.190 -0.976 3.742 1.00 91.88 81 TYR A O 1
ATOM 653 N N . ARG A 1 82 ? -8.023 0.995 2.654 1.00 84.00 82 ARG A N 1
ATOM 654 C CA . ARG A 1 82 ? -8.337 1.844 3.817 1.00 84.00 82 ARG A CA 1
ATOM 655 C C . ARG A 1 82 ? -9.799 2.285 3.778 1.00 84.00 82 ARG A C 1
ATOM 657 O O . ARG A 1 82 ? -10.557 2.013 4.707 1.00 84.00 82 ARG A O 1
ATOM 664 N N . CYS A 1 83 ? -10.195 2.955 2.700 1.00 87.38 83 CYS A N 1
ATOM 665 C CA . CYS A 1 83 ? -11.549 3.459 2.481 1.00 87.38 83 CYS A CA 1
ATOM 666 C C . CYS A 1 83 ? -11.814 3.674 0.982 1.00 87.38 83 CYS A C 1
ATOM 668 O O . CYS A 1 83 ? -10.925 3.481 0.155 1.00 87.38 83 CYS A O 1
ATOM 670 N N . GLY A 1 84 ? -13.027 4.113 0.626 1.00 89.88 84 GLY A N 1
ATOM 671 C CA . GLY A 1 84 ? -13.416 4.367 -0.767 1.00 89.88 84 GLY A CA 1
ATOM 672 C C . GLY A 1 84 ? -12.571 5.426 -1.484 1.00 89.88 84 GLY A C 1
ATOM 673 O O . GLY A 1 84 ? -12.683 5.558 -2.699 1.00 89.88 84 GLY A O 1
ATOM 674 N N . GLU A 1 85 ? -11.721 6.145 -0.748 1.00 93.19 85 GLU A N 1
ATOM 675 C CA . GLU A 1 85 ? -10.877 7.231 -1.246 1.00 93.19 85 GLU A CA 1
ATOM 676 C C . GLU A 1 85 ? -9.371 6.957 -1.117 1.00 93.19 85 GLU A C 1
ATOM 678 O O . GLU A 1 85 ? -8.566 7.704 -1.669 1.00 93.19 85 GLU A O 1
ATOM 683 N N . SER A 1 86 ? -8.964 5.906 -0.395 1.00 90.81 86 SER A N 1
ATOM 684 C CA . SER A 1 86 ? -7.551 5.609 -0.138 1.00 90.81 86 SER A CA 1
ATOM 685 C C . SER A 1 86 ? -7.281 4.108 -0.075 1.00 90.81 86 SER A C 1
ATOM 687 O O . SER A 1 86 ? -7.992 3.331 0.576 1.00 90.81 86 SER A O 1
ATOM 689 N N . MET A 1 87 ? -6.199 3.704 -0.732 1.00 94.69 87 MET A N 1
ATOM 690 C CA . MET A 1 87 ? -5.623 2.371 -0.628 1.00 94.69 87 MET A CA 1
ATOM 691 C C . MET A 1 87 ? -4.098 2.455 -0.627 1.00 94.69 87 MET A C 1
ATOM 693 O O . MET A 1 87 ? -3.505 3.346 -1.228 1.00 94.69 87 MET A O 1
ATOM 697 N N . LEU A 1 88 ? -3.462 1.517 0.061 1.00 92.44 88 LEU A N 1
ATOM 698 C CA . LEU A 1 88 ? -2.015 1.349 0.068 1.00 92.44 88 LEU A CA 1
ATOM 699 C C . LEU A 1 88 ? -1.647 0.088 -0.700 1.00 92.44 88 LEU A C 1
ATOM 701 O O . LEU A 1 88 ? -2.405 -0.881 -0.699 1.00 92.44 88 LEU A O 1
ATOM 705 N N . CYS A 1 89 ? -0.455 0.058 -1.274 1.00 93.12 89 CYS A N 1
ATOM 706 C CA . CYS A 1 89 ? 0.150 -1.181 -1.737 1.00 93.12 89 CYS A CA 1
ATOM 707 C C . CYS A 1 89 ? 1.646 -1.218 -1.438 1.00 93.12 89 CYS A C 1
ATOM 709 O O . CYS A 1 89 ? 2.288 -0.172 -1.324 1.00 93.12 89 CYS A O 1
ATOM 711 N N . VAL A 1 90 ? 2.183 -2.425 -1.292 1.00 90.44 90 VAL A N 1
ATOM 712 C CA . VAL A 1 90 ? 3.629 -2.659 -1.255 1.00 90.44 90 VAL A CA 1
ATOM 713 C C . VAL A 1 90 ? 4.178 -2.485 -2.668 1.00 90.44 90 VAL A C 1
ATOM 715 O O . VAL A 1 90 ? 3.648 -3.071 -3.607 1.00 90.44 90 VAL A O 1
ATOM 718 N N . VAL A 1 91 ? 5.231 -1.687 -2.831 1.00 90.62 91 VAL A N 1
ATOM 719 C CA . VAL A 1 91 ? 5.943 -1.564 -4.107 1.00 90.62 91 VAL A CA 1
ATOM 720 C C . VAL A 1 91 ? 6.725 -2.863 -4.338 1.00 90.62 91 VAL A C 1
ATOM 722 O O . VAL A 1 91 ? 7.583 -3.188 -3.515 1.00 90.62 91 VAL A O 1
ATOM 725 N N . PRO A 1 92 ? 6.463 -3.608 -5.428 1.00 89.75 92 PRO A N 1
ATOM 726 C CA . PRO A 1 92 ? 7.199 -4.830 -5.725 1.00 89.75 92 PRO A CA 1
ATOM 727 C C . PRO A 1 92 ? 8.686 -4.555 -5.949 1.00 89.75 92 PRO A C 1
ATOM 729 O O . PRO A 1 92 ? 9.048 -3.509 -6.498 1.00 89.75 92 PRO A O 1
ATOM 732 N N . ASP A 1 93 ? 9.537 -5.513 -5.584 1.00 84.81 93 ASP A N 1
ATOM 733 C CA . ASP A 1 93 ? 10.956 -5.469 -5.934 1.00 84.81 93 ASP A CA 1
ATOM 734 C C . ASP A 1 93 ? 11.146 -5.518 -7.458 1.00 84.81 93 ASP A C 1
ATOM 736 O O . ASP A 1 93 ? 10.382 -6.163 -8.182 1.00 84.81 93 ASP A O 1
ATOM 740 N N . ILE A 1 94 ? 12.192 -4.860 -7.961 1.00 82.56 94 ILE A N 1
ATOM 741 C CA . ILE A 1 94 ? 12.448 -4.793 -9.404 1.00 82.56 94 ILE A CA 1
ATOM 742 C C . ILE A 1 94 ? 12.694 -6.178 -10.030 1.00 82.56 94 ILE A C 1
ATOM 744 O O . ILE A 1 94 ? 12.400 -6.382 -11.211 1.00 82.56 94 ILE A O 1
ATOM 748 N N . SER A 1 95 ? 13.194 -7.146 -9.257 1.00 78.44 95 SER A N 1
ATOM 749 C CA . SER A 1 95 ? 13.406 -8.521 -9.721 1.00 78.44 95 SER A CA 1
ATOM 750 C C . SER A 1 95 ? 12.113 -9.220 -10.147 1.00 78.44 95 SER A C 1
ATOM 752 O O . SER A 1 95 ? 12.173 -10.136 -10.967 1.00 78.44 95 SER A O 1
ATOM 754 N N . ALA A 1 96 ? 10.948 -8.758 -9.674 1.00 78.62 96 ALA A N 1
ATOM 755 C CA . ALA A 1 96 ? 9.648 -9.314 -10.042 1.00 78.62 96 ALA A CA 1
ATOM 756 C C . ALA A 1 96 ? 9.287 -9.085 -11.521 1.00 78.62 96 ALA A C 1
ATOM 758 O O . ALA A 1 96 ? 8.526 -9.860 -12.089 1.00 78.62 96 ALA A O 1
ATOM 759 N N . PHE A 1 97 ? 9.849 -8.055 -12.162 1.00 76.75 97 PHE A N 1
ATOM 760 C CA . PHE A 1 97 ? 9.548 -7.719 -13.560 1.00 76.75 97 PHE A CA 1
ATOM 761 C C . PHE A 1 97 ? 10.439 -8.463 -14.559 1.00 76.75 97 PHE A C 1
ATOM 763 O O . PHE A 1 97 ? 10.059 -8.657 -15.713 1.00 76.75 97 PHE A O 1
ATOM 770 N N . ARG A 1 98 ? 11.659 -8.836 -14.150 1.00 70.25 98 ARG A N 1
ATOM 771 C CA . ARG A 1 98 ? 12.612 -9.607 -14.961 1.00 70.25 98 ARG A CA 1
ATOM 772 C C . ARG A 1 98 ? 13.538 -10.427 -14.070 1.00 70.25 98 ARG A C 1
ATOM 774 O O . ARG A 1 98 ? 14.328 -9.866 -13.308 1.00 70.25 98 ARG A O 1
ATOM 781 N N . GLU A 1 99 ? 13.525 -11.746 -14.258 1.00 62.09 99 GLU A N 1
ATOM 782 C CA . GLU A 1 99 ? 14.446 -12.655 -13.573 1.00 62.09 99 GLU A CA 1
ATOM 783 C C . GLU A 1 99 ? 15.912 -12.215 -13.764 1.00 62.09 99 GLU A C 1
ATOM 785 O O . GLU A 1 99 ? 16.377 -11.949 -14.875 1.00 62.09 99 GLU A O 1
ATOM 790 N N . GLY A 1 100 ? 16.652 -12.115 -12.654 1.00 60.31 100 GLY A N 1
ATOM 791 C CA . GLY A 1 100 ? 18.072 -11.744 -12.634 1.00 60.31 100 GLY A CA 1
ATOM 792 C C . GLY A 1 100 ? 18.371 -10.253 -12.434 1.00 60.31 100 GLY A C 1
ATOM 793 O O . GLY A 1 100 ? 19.539 -9.887 -12.276 1.00 60.31 100 GLY A O 1
ATOM 794 N N . TRP A 1 101 ? 17.360 -9.384 -12.388 1.00 66.19 101 TRP A N 1
ATOM 795 C CA . TRP A 1 101 ? 17.551 -7.975 -12.038 1.00 66.19 101 TRP A CA 1
ATOM 796 C C . TRP A 1 101 ? 17.732 -7.820 -10.526 1.00 66.19 101 TRP A C 1
ATOM 798 O O . TRP A 1 101 ? 16.787 -7.993 -9.773 1.00 66.19 101 TRP A O 1
ATOM 808 N N . ARG A 1 102 ? 18.951 -7.494 -10.076 1.00 59.16 102 ARG A N 1
ATOM 809 C CA . ARG A 1 102 ? 19.234 -7.165 -8.661 1.00 59.16 102 ARG A CA 1
ATOM 810 C C . ARG A 1 102 ? 19.222 -5.664 -8.363 1.00 59.16 102 ARG A C 1
ATOM 812 O O . ARG A 1 102 ? 19.122 -5.274 -7.211 1.00 59.16 102 ARG A O 1
ATOM 819 N N . TRP A 1 103 ? 19.372 -4.833 -9.394 1.00 62.38 103 TRP A N 1
ATOM 820 C CA . TRP A 1 103 ? 19.452 -3.376 -9.282 1.00 62.38 103 TRP A CA 1
ATOM 821 C C . TRP A 1 103 ? 19.071 -2.711 -10.602 1.00 62.38 103 TRP A C 1
ATOM 823 O O . TRP A 1 103 ? 19.357 -3.221 -11.691 1.00 62.38 103 TRP A O 1
ATOM 833 N N . VAL A 1 104 ? 18.454 -1.539 -10.488 1.00 63.03 104 VAL A N 1
ATOM 834 C CA . VAL A 1 104 ? 18.029 -0.702 -11.609 1.00 63.03 104 VAL A CA 1
ATOM 835 C C . VAL A 1 104 ? 19.255 0.023 -12.173 1.00 63.03 104 VAL A C 1
ATOM 837 O O . VAL A 1 104 ? 19.857 0.840 -11.488 1.00 63.03 104 VAL A O 1
ATOM 840 N N . ARG A 1 105 ? 19.647 -0.259 -13.423 1.00 70.19 105 ARG A N 1
ATOM 841 C CA . ARG A 1 105 ? 20.750 0.467 -14.100 1.00 70.19 105 ARG A CA 1
ATOM 842 C C . ARG A 1 105 ? 20.289 1.731 -14.826 1.00 70.19 105 ARG A C 1
ATOM 844 O O . ARG A 1 105 ? 21.084 2.634 -15.059 1.00 70.19 105 ARG A O 1
ATOM 851 N N . GLN A 1 106 ? 19.021 1.769 -15.220 1.00 77.00 106 GLN A N 1
ATOM 852 C CA . GLN A 1 106 ? 18.362 2.884 -15.900 1.00 77.00 106 GLN A CA 1
ATOM 853 C C . GLN A 1 106 ? 16.920 2.969 -15.402 1.00 77.00 106 GLN A C 1
ATOM 855 O O . GLN A 1 106 ? 16.368 1.916 -15.084 1.00 77.00 106 GLN A O 1
ATOM 860 N N . PRO A 1 107 ? 16.303 4.164 -15.355 1.00 83.31 107 PRO A N 1
ATOM 861 C CA . PRO A 1 107 ? 14.931 4.305 -14.891 1.00 83.31 107 PRO A CA 1
ATOM 862 C C . PRO A 1 107 ? 13.975 3.350 -15.612 1.00 83.31 107 PRO A C 1
ATOM 864 O O . PRO A 1 107 ? 13.930 3.331 -16.843 1.00 83.31 107 PRO A O 1
ATOM 867 N N . VAL A 1 108 ? 13.209 2.569 -14.850 1.00 87.75 108 VAL A N 1
ATOM 868 C CA . VAL A 1 108 ? 12.167 1.685 -15.388 1.00 87.75 108 VAL A CA 1
ATOM 869 C C . VAL A 1 108 ? 10.809 2.223 -14.994 1.00 87.75 108 VAL A C 1
ATOM 871 O O . VAL A 1 108 ? 10.520 2.387 -13.811 1.00 87.75 108 VAL A O 1
ATOM 874 N N . GLN A 1 109 ? 9.977 2.490 -15.997 1.00 91.31 109 GLN A N 1
ATOM 875 C CA . GLN A 1 109 ? 8.609 2.950 -15.808 1.00 91.31 109 GLN A CA 1
ATOM 876 C C . GLN A 1 109 ? 7.633 1.808 -16.049 1.00 91.31 109 GLN A C 1
ATOM 878 O O . GLN A 1 109 ? 7.705 1.132 -17.075 1.00 91.31 109 GLN A O 1
ATOM 883 N N . VAL A 1 110 ? 6.705 1.625 -15.115 1.00 94.06 110 VAL A N 1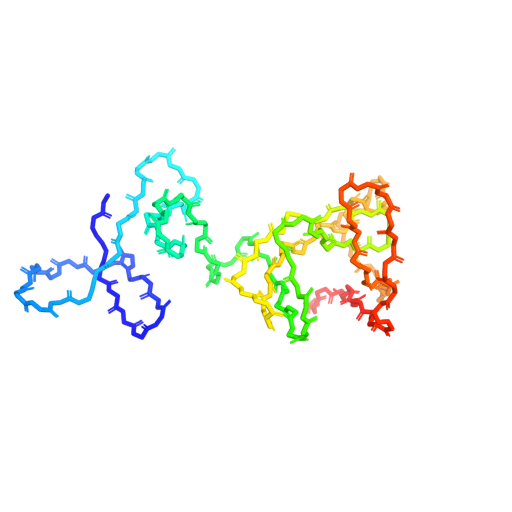
ATOM 884 C CA . VAL A 1 110 ? 5.637 0.629 -15.216 1.00 94.06 110 VAL A CA 1
ATOM 885 C C . VAL A 1 110 ? 4.282 1.297 -14.991 1.00 94.06 110 VAL A C 1
ATOM 887 O O . VAL A 1 110 ? 4.175 2.185 -14.138 1.00 94.06 110 VAL A O 1
ATOM 890 N N . PRO A 1 111 ? 3.240 0.927 -15.754 1.00 96.81 111 PRO A N 1
ATOM 891 C CA . PRO A 1 111 ? 1.906 1.464 -15.536 1.00 96.81 111 PRO A CA 1
ATOM 892 C C . PRO A 1 111 ? 1.345 0.945 -14.213 1.00 96.81 111 PRO A C 1
ATOM 894 O O . PRO A 1 111 ? 1.550 -0.215 -13.859 1.00 96.81 111 PRO A O 1
ATOM 897 N N . VAL A 1 112 ? 0.602 1.794 -13.508 1.00 97.94 112 VAL A N 1
ATOM 898 C CA . VAL A 1 112 ? -0.154 1.392 -12.321 1.00 97.94 112 VAL A CA 1
ATOM 899 C C . VAL A 1 112 ? -1.601 1.158 -12.739 1.00 97.94 112 VAL A C 1
ATOM 901 O O . VAL A 1 112 ? -2.241 2.025 -13.339 1.00 97.94 112 VAL A O 1
ATOM 904 N N . THR A 1 113 ? -2.140 -0.020 -12.448 1.00 98.44 113 THR A N 1
ATOM 905 C CA . THR A 1 113 ? -3.532 -0.367 -12.766 1.00 98.44 113 THR A CA 1
ATOM 906 C C . THR A 1 113 ? -4.253 -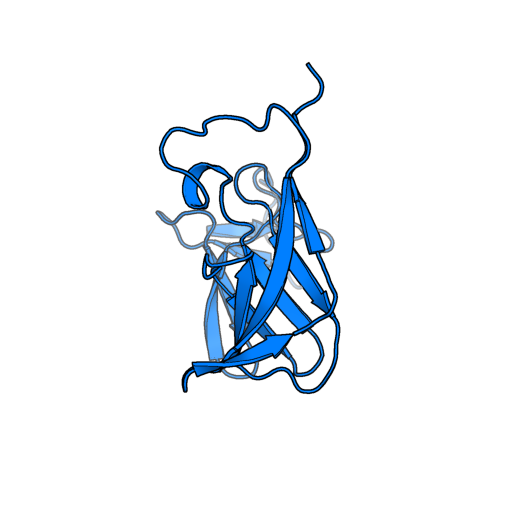0.904 -11.539 1.00 98.44 113 THR A C 1
ATOM 908 O O . THR A 1 113 ? -3.624 -1.335 -10.573 1.00 98.44 113 THR A O 1
ATOM 911 N N . LEU A 1 114 ? -5.584 -0.832 -11.555 1.00 98.50 114 LEU A N 1
ATOM 912 C CA . LEU A 1 114 ? -6.425 -1.470 -10.549 1.00 98.50 114 LEU A CA 1
ATOM 913 C C . LEU A 1 114 ? -7.127 -2.656 -11.190 1.00 98.50 114 LEU A C 1
ATOM 915 O O . LEU A 1 114 ? -7.793 -2.498 -12.211 1.00 98.50 114 LEU A O 1
ATOM 919 N N . VAL A 1 115 ? -7.010 -3.827 -10.582 1.00 98.50 115 VAL A N 1
ATOM 920 C CA . VAL A 1 115 ? -7.625 -5.055 -11.082 1.00 98.50 115 VAL A CA 1
ATOM 921 C C . VAL A 1 115 ? -8.624 -5.554 -10.056 1.00 98.50 115 VAL A C 1
ATOM 923 O O . VAL A 1 115 ? -8.312 -5.675 -8.870 1.00 98.50 115 VAL A O 1
ATOM 926 N N . ARG A 1 116 ? -9.851 -5.810 -10.499 1.00 98.12 116 ARG A N 1
ATOM 927 C CA . ARG A 1 116 ? -10.896 -6.402 -9.667 1.00 98.12 116 ARG A CA 1
ATOM 928 C C . ARG A 1 116 ? -10.752 -7.920 -9.648 1.00 98.12 116 ARG A C 1
ATOM 930 O O . ARG A 1 116 ? -10.261 -8.516 -10.599 1.00 98.12 116 ARG A O 1
ATOM 937 N N . ASN A 1 117 ? -11.219 -8.555 -8.581 1.00 95.19 117 ASN A N 1
ATOM 938 C CA . ASN A 1 117 ? -11.160 -10.009 -8.396 1.00 95.19 117 ASN A CA 1
ATOM 939 C C . ASN A 1 117 ? -11.834 -10.858 -9.497 1.00 95.19 117 ASN A C 1
ATOM 941 O O . ASN A 1 117 ? -11.580 -12.056 -9.567 1.00 95.19 117 ASN A O 1
ATOM 945 N N . ASP A 1 118 ? -12.676 -10.269 -10.345 1.00 97.06 118 ASP A N 1
ATOM 946 C CA . ASP A 1 118 ? -13.278 -10.915 -11.517 1.00 97.06 118 ASP A CA 1
ATOM 947 C C . ASP A 1 118 ? -12.531 -10.634 -12.836 1.00 97.06 118 ASP A C 1
ATOM 949 O O . ASP A 1 118 ? -13.019 -10.978 -13.911 1.00 97.06 118 ASP A O 1
ATOM 953 N N . GLY A 1 119 ? -11.346 -10.021 -12.766 1.00 95.88 119 GLY A N 1
ATOM 954 C CA . GLY A 1 119 ? -10.453 -9.797 -13.902 1.00 95.88 119 GLY A CA 1
ATOM 955 C C . GLY A 1 119 ? -10.669 -8.482 -14.654 1.00 95.88 119 GLY A C 1
ATOM 956 O O . GLY A 1 119 ? -9.973 -8.234 -15.637 1.00 95.88 119 GLY A O 1
ATOM 957 N N . ILE A 1 120 ? -11.592 -7.615 -14.221 1.00 98.25 120 ILE A N 1
ATOM 958 C CA . ILE A 1 120 ? -11.736 -6.284 -14.832 1.00 98.25 120 ILE A CA 1
ATOM 959 C C . ILE A 1 120 ? -10.535 -5.407 -14.475 1.00 98.25 120 ILE A C 1
ATOM 961 O O . ILE A 1 120 ? -10.201 -5.248 -13.301 1.00 98.25 120 ILE A O 1
ATOM 965 N N . ILE A 1 121 ? -9.939 -4.786 -15.495 1.00 98.31 121 ILE A N 1
ATOM 966 C CA . ILE A 1 121 ? -8.800 -3.875 -15.365 1.00 98.31 121 ILE A CA 1
ATOM 967 C C . ILE A 1 121 ? -9.275 -2.428 -15.535 1.00 98.31 121 ILE A C 1
ATOM 969 O O . ILE A 1 121 ? -9.848 -2.065 -16.564 1.00 98.31 121 ILE A O 1
ATOM 973 N N . TYR A 1 122 ? -8.981 -1.587 -14.548 1.00 98.00 122 TYR A N 1
ATOM 974 C CA . TYR A 1 122 ? -9.158 -0.140 -14.592 1.00 98.00 122 TYR A CA 1
ATOM 975 C C . TYR A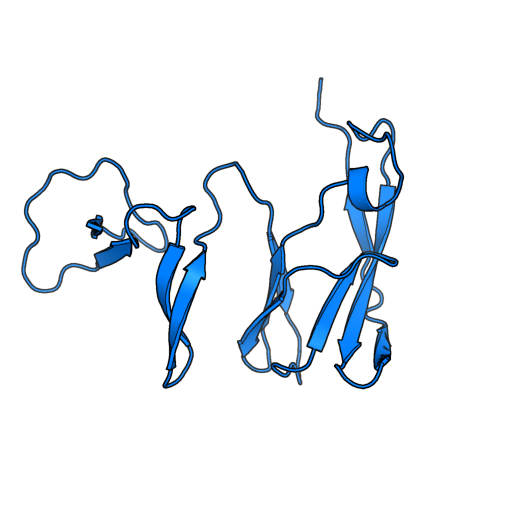 1 122 ? -7.792 0.534 -14.761 1.00 98.00 122 TYR A C 1
ATOM 977 O O . TYR A 1 122 ? -6.938 0.495 -13.870 1.00 98.00 122 TYR A O 1
ATOM 985 N N . SER A 1 123 ? -7.576 1.165 -15.915 1.00 96.94 123 SER A N 1
ATOM 986 C CA . SER A 1 123 ? -6.361 1.948 -16.159 1.00 96.94 123 SER A CA 1
ATOM 987 C C . SER A 1 123 ? -6.402 3.262 -15.379 1.00 96.94 123 SER A C 1
ATOM 989 O O . SER A 1 123 ? -7.404 3.973 -15.426 1.00 96.94 123 SER A O 1
ATOM 991 N N . THR A 1 124 ? -5.318 3.593 -14.669 1.00 94.69 124 THR A N 1
ATOM 992 C CA . THR A 1 124 ? -5.258 4.794 -13.812 1.00 94.69 124 THR A CA 1
ATOM 993 C C . THR A 1 124 ? -4.566 5.985 -14.475 1.00 94.69 124 THR A C 1
ATOM 995 O O . THR A 1 124 ? -4.524 7.061 -13.889 1.00 94.69 124 THR A O 1
ATOM 998 N N . SER A 1 125 ? -3.996 5.818 -15.676 1.00 94.25 125 SER A N 1
ATOM 999 C CA . SER A 1 125 ? -3.049 6.754 -16.322 1.00 94.25 125 SER A CA 1
ATOM 1000 C C . SER A 1 125 ? -1.767 7.065 -15.528 1.00 94.25 125 SER A C 1
ATOM 1002 O O . SER A 1 125 ? -0.916 7.807 -16.013 1.00 94.25 125 SER A O 1
ATOM 1004 N N . LEU A 1 126 ? -1.591 6.476 -14.341 1.00 95.12 126 LEU A N 1
ATOM 1005 C CA . LEU A 1 126 ? -0.405 6.644 -13.510 1.00 95.12 126 LEU A CA 1
ATOM 1006 C C . LEU A 1 126 ? 0.702 5.673 -13.927 1.00 95.12 126 LEU A C 1
ATOM 1008 O O . LEU A 1 126 ? 0.452 4.551 -14.376 1.00 95.12 126 LEU A O 1
ATOM 1012 N N . THR A 1 127 ? 1.941 6.094 -13.700 1.00 95.38 127 THR A N 1
ATOM 1013 C CA . THR A 1 127 ? 3.141 5.270 -13.864 1.00 95.38 127 THR A CA 1
ATOM 1014 C C . THR A 1 127 ? 3.998 5.350 -12.613 1.00 95.38 127 THR A C 1
ATOM 1016 O O . THR A 1 127 ? 4.191 6.439 -12.071 1.00 95.38 127 THR A O 1
ATOM 1019 N N . PHE A 1 128 ? 4.570 4.226 -12.198 1.00 94.19 128 PHE A N 1
ATOM 1020 C CA . PHE A 1 128 ? 5.594 4.180 -11.162 1.00 94.19 128 PHE A CA 1
ATOM 1021 C C . PHE A 1 128 ? 6.978 4.093 -11.808 1.00 94.19 128 PHE A C 1
ATOM 1023 O O . PHE A 1 128 ? 7.155 3.377 -12.793 1.00 94.19 128 PHE A O 1
ATOM 1030 N N . THR A 1 129 ? 7.951 4.833 -11.272 1.00 91.06 129 THR A N 1
ATOM 1031 C CA . THR A 1 129 ? 9.323 4.857 -11.798 1.00 91.06 129 THR A CA 1
ATOM 1032 C C . THR A 1 129 ? 10.287 4.280 -10.772 1.00 91.06 129 THR A C 1
ATOM 1034 O O . THR A 1 129 ? 10.493 4.867 -9.714 1.00 91.06 129 THR A O 1
ATOM 1037 N N . TYR A 1 130 ? 10.919 3.166 -11.121 1.00 87.50 130 TYR A N 1
ATOM 1038 C CA . TYR A 1 130 ? 12.060 2.625 -10.397 1.00 87.50 130 TYR A CA 1
ATOM 1039 C C . TYR A 1 130 ? 13.320 3.363 -10.844 1.00 87.50 130 TYR A C 1
ATOM 1041 O O . TYR A 1 130 ? 13.656 3.342 -12.029 1.00 87.50 130 TYR A O 1
ATOM 1049 N N . THR A 1 131 ? 14.017 4.020 -9.919 1.00 82.12 131 THR A N 1
ATOM 1050 C CA . THR A 1 131 ? 15.265 4.747 -10.194 1.00 82.12 131 THR A CA 1
ATOM 1051 C C . THR A 1 131 ? 16.476 3.998 -9.637 1.00 82.12 131 THR A C 1
ATOM 1053 O O . THR A 1 131 ? 16.355 3.376 -8.582 1.00 82.12 131 THR A O 1
ATOM 1056 N N . PRO A 1 132 ? 17.648 4.066 -10.297 1.00 74.19 132 PRO A N 1
ATOM 1057 C CA . PRO A 1 132 ? 18.905 3.610 -9.707 1.00 74.19 132 PRO A CA 1
ATOM 1058 C C . PRO A 1 132 ? 19.177 4.307 -8.370 1.00 74.19 132 PRO A C 1
ATOM 1060 O O . PRO A 1 132 ? 18.879 5.496 -8.231 1.00 74.19 132 PRO A O 1
ATOM 1063 N N . GLU A 1 133 ? 19.775 3.595 -7.415 1.00 67.25 133 GLU A N 1
ATOM 1064 C CA . GLU A 1 133 ? 20.324 4.242 -6.221 1.00 67.25 133 GLU A CA 1
ATOM 1065 C C . GLU A 1 133 ? 21.450 5.209 -6.631 1.00 67.25 133 GLU A C 1
ATOM 1067 O O . GLU A 1 133 ? 22.236 4.881 -7.530 1.00 67.25 133 GLU A O 1
ATOM 1072 N N . PRO A 1 134 ? 21.543 6.405 -6.019 1.00 61.22 134 PRO A N 1
ATOM 1073 C CA . PRO A 1 134 ? 22.721 7.247 -6.169 1.00 61.22 134 PRO A CA 1
ATOM 1074 C C . PRO A 1 134 ? 23.928 6.478 -5.620 1.00 61.22 134 PRO A C 1
ATOM 1076 O O . PRO A 1 134 ? 23.923 6.089 -4.453 1.00 61.22 134 PRO A O 1
ATOM 1079 N N . GLY A 1 135 ? 24.910 6.216 -6.484 1.00 50.03 135 GLY A N 1
ATOM 1080 C CA . GLY A 1 135 ? 26.178 5.592 -6.094 1.00 50.03 135 GLY A CA 1
ATOM 1081 C C . GLY A 1 135 ? 27.059 6.492 -5.240 1.00 50.03 135 GLY A C 1
ATOM 1082 O O . GLY A 1 135 ? 26.820 7.722 -5.216 1.00 50.03 135 GLY A O 1
#

Sequence (135 aa):
IIRKVDKQTALLDADDPVSQLHKCAFYLKDTERMYLCLSQERIIQFQLNGGGDVAMLELTGQNFTPNLRVWFGDVEAETMYRCGESMLCVVPDISAFREGWRWVRQPVQVPVTLVRNDGIIYSTSLTFTYTPEPG